Protein AF-A0A660WUE1-F1 (afdb_monomer_lite)

Structure (mmCIF, N/CA/C/O backbone):
data_AF-A0A660WUE1-F1
#
_entry.id   AF-A0A660WUE1-F1
#
loop_
_atom_site.group_PDB
_atom_site.id
_atom_site.type_symbol
_atom_site.label_atom_id
_atom_site.label_alt_id
_atom_site.label_comp_id
_atom_site.label_asym_id
_atom_site.label_entity_id
_atom_site.label_seq_id
_atom_site.pdbx_PDB_ins_code
_atom_site.Cartn_x
_atom_site.Cartn_y
_atom_site.Cartn_z
_atom_site.occupancy
_atom_site.B_iso_or_equiv
_atom_site.auth_seq_id
_atom_site.auth_comp_id
_atom_site.auth_asym_id
_atom_site.auth_atom_id
_atom_site.pdbx_PDB_model_num
ATOM 1 N N . MET A 1 1 ? 10.755 5.146 6.007 1.00 48.94 1 MET A N 1
ATOM 2 C CA . MET A 1 1 ? 9.556 5.980 5.780 1.00 48.94 1 MET A CA 1
ATOM 3 C C . MET A 1 1 ? 8.569 5.181 4.931 1.00 48.94 1 MET A C 1
ATOM 5 O O . MET A 1 1 ? 8.396 5.506 3.776 1.00 48.94 1 MET A O 1
ATOM 9 N N . ASN A 1 2 ? 7.934 4.138 5.480 1.00 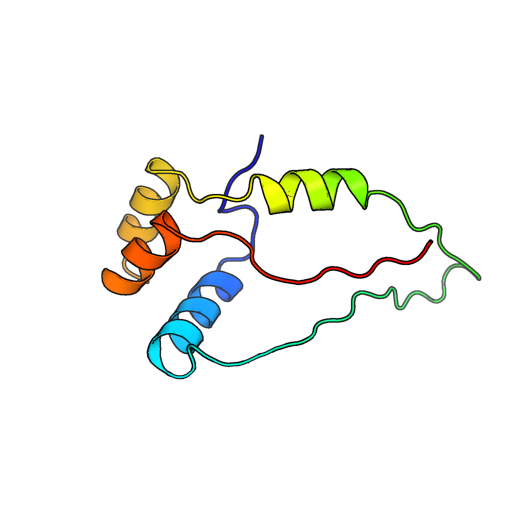67.25 2 ASN A N 1
ATOM 10 C CA . ASN A 1 2 ? 6.885 3.398 4.761 1.00 67.25 2 ASN A CA 1
ATOM 11 C C . ASN A 1 2 ? 5.582 3.579 5.532 1.00 67.25 2 ASN A C 1
ATOM 13 O O . ASN A 1 2 ? 5.537 3.274 6.729 1.00 67.25 2 ASN A O 1
ATOM 17 N N . SER A 1 3 ? 4.587 4.183 4.891 1.00 85.44 3 SER A N 1
ATOM 18 C CA . SER A 1 3 ? 3.228 4.321 5.410 1.00 85.44 3 SER A CA 1
ATOM 19 C C . SER A 1 3 ? 2.321 3.392 4.619 1.00 85.44 3 SER A C 1
ATOM 21 O O . SER A 1 3 ? 2.422 3.354 3.394 1.00 85.44 3 SER A O 1
ATOM 23 N N . GLY A 1 4 ? 1.422 2.678 5.299 1.00 88.00 4 GLY A N 1
ATOM 24 C CA . GLY A 1 4 ? 0.384 1.893 4.626 1.00 88.00 4 GLY A CA 1
ATOM 25 C C . GLY A 1 4 ? -0.626 2.763 3.869 1.00 88.00 4 GLY A C 1
ATOM 26 O O . GLY A 1 4 ? -1.392 2.252 3.065 1.00 88.00 4 GLY A O 1
ATOM 27 N N . LEU A 1 5 ? -0.613 4.080 4.109 1.00 94.31 5 LEU A N 1
ATOM 28 C CA . LEU A 1 5 ? -1.529 5.057 3.519 1.00 94.31 5 LEU A CA 1
ATOM 29 C C . LEU A 1 5 ? -0.944 5.791 2.305 1.00 94.31 5 LEU A C 1
ATOM 31 O O . LEU A 1 5 ? -1.548 6.746 1.825 1.00 94.31 5 LEU A O 1
ATOM 35 N N . SER A 1 6 ? 0.224 5.381 1.800 1.00 93.12 6 SER A N 1
ATOM 36 C CA . SER A 1 6 ? 0.772 5.880 0.530 1.00 93.12 6 SER A CA 1
ATOM 37 C C . SER A 1 6 ? 0.048 5.242 -0.660 1.00 93.12 6 SER A C 1
ATOM 39 O O . SER A 1 6 ? 0.634 4.482 -1.423 1.00 93.12 6 SER A O 1
ATOM 41 N N . LEU A 1 7 ? -1.244 5.534 -0.759 1.00 94.19 7 LEU A N 1
ATOM 42 C CA . LEU A 1 7 ? -2.189 5.016 -1.737 1.00 94.19 7 LEU A CA 1
ATOM 43 C C . LEU A 1 7 ? -3.335 6.012 -1.916 1.00 94.19 7 LEU A C 1
ATOM 45 O O . LEU A 1 7 ? -3.533 6.909 -1.091 1.00 94.19 7 LEU A O 1
ATOM 49 N N . ASP A 1 8 ? -4.125 5.826 -2.964 1.00 97.56 8 ASP A N 1
ATOM 50 C CA . ASP A 1 8 ? -5.358 6.583 -3.127 1.00 97.56 8 ASP A CA 1
ATOM 51 C C . ASP A 1 8 ? -6.498 5.929 -2.333 1.00 97.56 8 ASP A C 1
ATOM 53 O O . ASP A 1 8 ? -6.670 4.711 -2.346 1.00 97.56 8 ASP A O 1
ATOM 57 N N . LEU A 1 9 ? -7.350 6.734 -1.684 1.00 97.50 9 LEU A N 1
ATOM 58 C CA . LEU A 1 9 ? -8.453 6.238 -0.840 1.00 97.50 9 LEU A CA 1
ATOM 59 C C . LEU A 1 9 ? -9.369 5.228 -1.559 1.00 97.50 9 LEU A C 1
ATOM 61 O O . LEU A 1 9 ? -9.920 4.332 -0.916 1.00 97.50 9 LEU A O 1
ATOM 65 N N . TYR A 1 10 ? -9.529 5.355 -2.882 1.00 97.56 10 TYR A N 1
ATOM 66 C CA . TYR A 1 10 ? -10.367 4.441 -3.660 1.00 97.56 10 TYR A CA 1
ATOM 67 C C . TYR A 1 10 ? -9.851 2.992 -3.623 1.00 97.56 10 TYR A C 1
ATOM 69 O O . TYR A 1 10 ? -10.646 2.058 -3.721 1.00 97.56 10 TYR A O 1
ATOM 77 N N . GLU A 1 11 ? -8.542 2.783 -3.462 1.00 97.56 11 GLU A N 1
ATOM 78 C CA . GLU A 1 11 ? -7.950 1.445 -3.412 1.00 97.56 11 GLU A CA 1
ATOM 79 C C . GLU A 1 11 ? -8.418 0.700 -2.159 1.00 97.56 11 GLU A C 1
ATOM 81 O O . GLU A 1 11 ? -8.794 -0.470 -2.240 1.00 97.56 11 GLU A O 1
ATOM 86 N N . LEU A 1 12 ? -8.513 1.394 -1.018 1.00 97.88 12 LEU A N 1
ATOM 87 C CA . LEU A 1 12 ? -9.034 0.821 0.226 1.00 97.88 12 LEU A CA 1
ATOM 88 C C . LEU A 1 12 ? -10.545 0.587 0.176 1.00 97.88 12 LEU A C 1
ATOM 90 O O . LEU A 1 12 ? -11.018 -0.451 0.642 1.00 97.88 12 LEU A O 1
ATOM 94 N N . THR A 1 13 ? -11.318 1.514 -0.398 1.00 98.12 13 THR A N 1
ATOM 95 C CA . THR A 1 13 ? -12.774 1.322 -0.506 1.00 98.12 13 THR A CA 1
ATOM 96 C C . THR A 1 13 ? -13.117 0.162 -1.441 1.00 98.12 13 THR A C 1
ATOM 98 O O . THR A 1 13 ? -14.004 -0.633 -1.129 1.00 98.12 13 THR A O 1
ATOM 101 N N . MET A 1 14 ? -12.368 -0.017 -2.535 1.00 97.56 14 MET A N 1
ATOM 102 C CA . MET A 1 14 ? -12.476 -1.195 -3.399 1.00 97.56 14 MET A CA 1
ATOM 103 C C . MET A 1 14 ? -12.017 -2.474 -2.693 1.00 97.56 14 MET A C 1
ATOM 105 O O . MET A 1 14 ? -12.692 -3.501 -2.797 1.00 97.56 14 MET A O 1
ATOM 109 N N . ALA A 1 15 ? -10.904 -2.430 -1.956 1.00 97.25 15 ALA A N 1
ATOM 110 C CA . ALA A 1 15 ? -10.393 -3.584 -1.221 1.00 97.25 15 ALA A CA 1
ATOM 111 C C . ALA A 1 15 ? -11.414 -4.123 -0.209 1.00 97.25 15 ALA A C 1
ATOM 113 O O . ALA A 1 15 ? -11.606 -5.335 -0.149 1.00 97.25 15 ALA A O 1
ATOM 114 N N . GLN A 1 16 ? -12.143 -3.256 0.503 1.00 98.12 16 GLN A N 1
ATOM 115 C CA . GLN A 1 16 ? -13.230 -3.679 1.395 1.00 98.12 16 GLN A CA 1
ATOM 116 C C . GLN A 1 16 ? -14.347 -4.426 0.650 1.00 98.12 16 GLN A C 1
ATOM 118 O O . GLN A 1 16 ? -14.841 -5.453 1.120 1.00 98.12 16 GLN A O 1
ATOM 123 N N . VAL A 1 17 ? -14.735 -3.950 -0.538 1.00 97.75 17 VAL A N 1
ATOM 124 C CA . VAL A 1 17 ? -15.744 -4.627 -1.370 1.00 97.75 17 VAL A CA 1
ATOM 125 C C . VAL A 1 17 ? -15.253 -6.018 -1.787 1.00 97.75 17 VAL A C 1
ATOM 127 O O . VAL A 1 17 ? -15.999 -6.994 -1.682 1.00 97.75 17 VAL A O 1
ATOM 130 N N . TYR A 1 18 ? -13.994 -6.147 -2.213 1.00 97.56 18 TYR A N 1
ATOM 131 C CA . TYR A 1 18 ? -13.419 -7.450 -2.559 1.00 97.56 18 TYR A CA 1
ATOM 132 C C . TYR A 1 18 ? -13.287 -8.373 -1.350 1.00 97.56 18 TYR A C 1
ATOM 134 O O . TYR A 1 18 ? -13.639 -9.547 -1.453 1.00 97.56 18 TYR A O 1
ATOM 142 N N . PHE A 1 19 ? -12.851 -7.850 -0.206 1.00 97.19 19 PHE A N 1
ATOM 143 C CA . PHE A 1 19 ? -12.766 -8.589 1.050 1.00 97.19 19 PHE A CA 1
ATOM 144 C C . PHE A 1 19 ? -14.116 -9.216 1.423 1.00 97.19 19 PHE A C 1
ATOM 146 O O . PHE A 1 19 ? -14.182 -10.402 1.737 1.00 97.19 19 PHE A O 1
ATOM 153 N N . LYS A 1 20 ? -15.207 -8.452 1.293 1.00 97.19 20 LYS A N 1
ATOM 154 C CA . LYS A 1 20 ? -16.552 -8.886 1.693 1.00 97.19 20 LYS A CA 1
ATOM 155 C C . LYS A 1 20 ? -17.205 -9.862 0.719 1.00 97.19 20 LYS A C 1
ATOM 157 O O . LYS A 1 20 ? -17.878 -10.798 1.141 1.00 97.19 20 LYS A O 1
ATOM 162 N N . TYR A 1 21 ? -17.040 -9.641 -0.585 1.00 97.69 21 TYR A N 1
ATOM 163 C CA . TYR A 1 21 ? -17.832 -10.353 -1.596 1.00 97.69 21 TYR A CA 1
ATOM 164 C C . TYR A 1 21 ? -17.022 -11.302 -2.480 1.00 97.69 21 TYR A C 1
ATOM 166 O O . TYR A 1 21 ? -17.606 -12.145 -3.162 1.00 97.69 21 TYR A O 1
ATOM 174 N N . ARG A 1 22 ? -15.694 -11.152 -2.533 1.00 96.12 22 ARG A N 1
ATOM 175 C CA . ARG A 1 22 ? -14.818 -11.833 -3.499 1.00 96.12 22 ARG A CA 1
ATOM 176 C C . ARG A 1 22 ? -13.398 -12.131 -2.952 1.00 96.12 22 ARG A C 1
ATOM 178 O O . ARG A 1 22 ? -12.427 -11.922 -3.687 1.00 96.12 22 ARG A O 1
ATOM 185 N N . PRO A 1 23 ? -13.244 -12.671 -1.724 1.00 90.62 23 PRO A N 1
ATOM 186 C CA . PRO A 1 23 ? -11.959 -12.731 -1.006 1.00 90.62 23 PRO A CA 1
ATOM 187 C C . PRO A 1 23 ? -10.894 -13.648 -1.629 1.00 90.62 23 PRO A C 1
ATOM 189 O O . PRO A 1 23 ? -9.726 -13.567 -1.266 1.00 90.62 23 PRO A O 1
ATOM 192 N N . HIS A 1 24 ? -11.274 -14.524 -2.562 1.00 91.12 24 HIS A N 1
ATOM 193 C CA . HIS A 1 24 ? -10.369 -15.486 -3.209 1.00 91.12 24 HIS A CA 1
ATOM 194 C C . HIS A 1 24 ? -10.110 -15.166 -4.684 1.00 91.12 24 HIS A C 1
ATOM 196 O O . HIS A 1 24 ? -9.700 -16.032 -5.455 1.00 91.12 24 HIS A O 1
ATOM 202 N N . THR A 1 25 ? -10.390 -13.931 -5.101 1.00 93.75 25 THR A N 1
ATOM 203 C CA . THR A 1 25 ? -10.157 -13.515 -6.485 1.00 93.75 25 THR A CA 1
ATOM 204 C C . THR A 1 25 ? -8.667 -13.355 -6.734 1.00 93.75 25 THR A C 1
ATOM 206 O O . THR A 1 25 ? -7.994 -12.601 -6.036 1.00 93.75 25 THR A O 1
ATOM 209 N N . ILE A 1 26 ? -8.170 -14.031 -7.764 1.00 94.81 26 ILE A N 1
ATOM 210 C CA . ILE A 1 26 ? -6.820 -13.823 -8.282 1.00 94.81 26 ILE A CA 1
ATOM 211 C C . ILE A 1 26 ? -6.896 -12.737 -9.355 1.00 94.81 26 ILE A C 1
ATOM 213 O O . ILE A 1 26 ? -7.770 -12.780 -10.223 1.00 94.81 26 ILE A O 1
ATOM 217 N N . ALA A 1 27 ? -5.985 -11.772 -9.290 1.00 95.12 27 ALA A N 1
ATOM 218 C CA . ALA A 1 27 ? -5.877 -10.687 -10.254 1.00 95.12 27 ALA A CA 1
ATOM 219 C C . ALA A 1 27 ? -4.429 -10.538 -10.735 1.00 95.12 27 ALA A C 1
ATOM 221 O O . ALA A 1 27 ? -3.486 -10.852 -10.009 1.00 95.12 27 ALA A O 1
ATOM 222 N N . THR A 1 28 ? -4.270 -10.030 -11.955 1.00 97.06 28 THR A N 1
ATOM 223 C CA . THR A 1 28 ? -2.978 -9.719 -12.573 1.00 97.06 28 THR A CA 1
ATOM 224 C C . THR A 1 28 ? -3.027 -8.286 -13.089 1.00 97.06 28 THR A C 1
ATOM 226 O O . THR A 1 28 ? -4.022 -7.886 -13.694 1.00 97.06 28 THR A O 1
ATOM 229 N N . PHE A 1 29 ? -1.967 -7.521 -12.830 1.00 96.44 29 PHE A N 1
ATOM 230 C CA . PHE A 1 29 ? -1.824 -6.130 -13.251 1.00 96.44 29 PHE A CA 1
ATOM 231 C C . PHE A 1 29 ? -0.500 -5.960 -13.991 1.00 96.44 29 PHE A C 1
ATOM 233 O O . PHE A 1 29 ? 0.528 -6.426 -13.507 1.00 96.44 29 PHE A O 1
ATOM 240 N N . ASP A 1 30 ? -0.537 -5.243 -15.115 1.00 95.88 30 ASP A N 1
ATOM 241 C CA . ASP A 1 30 ? 0.644 -4.886 -15.900 1.00 95.88 30 ASP A CA 1
ATOM 242 C C . ASP A 1 30 ? 0.867 -3.373 -15.854 1.00 95.88 30 ASP A C 1
ATOM 244 O O . ASP A 1 30 ? -0.049 -2.586 -16.117 1.00 95.88 30 ASP A O 1
ATOM 248 N N . LEU A 1 31 ? 2.103 -2.962 -15.567 1.00 93.56 31 LEU A N 1
ATOM 249 C CA . LEU A 1 31 ? 2.523 -1.564 -15.588 1.00 93.56 31 LEU A CA 1
ATOM 250 C C . LEU A 1 31 ? 3.362 -1.289 -16.839 1.00 93.56 31 LEU A C 1
ATOM 252 O O . LEU A 1 31 ? 4.396 -1.913 -17.059 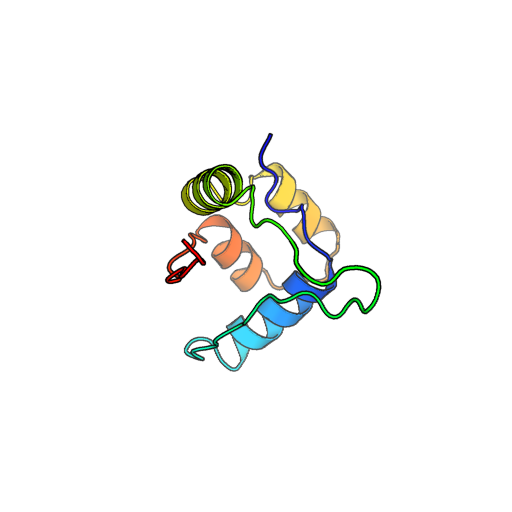1.00 93.56 31 LEU A O 1
ATOM 256 N N . PHE A 1 32 ? 2.940 -0.322 -17.652 1.00 92.12 32 PHE A N 1
ATOM 257 C CA . PHE A 1 32 ? 3.671 0.113 -18.842 1.00 92.12 32 PHE A CA 1
ATOM 258 C C . PHE A 1 32 ? 3.431 1.600 -19.123 1.00 92.12 32 PHE A C 1
ATOM 260 O O . PHE A 1 32 ? 2.438 2.193 -18.698 1.00 92.12 32 PHE A O 1
ATOM 267 N N . ILE A 1 33 ? 4.329 2.210 -19.895 1.00 91.69 33 ILE A N 1
ATOM 268 C CA . ILE A 1 33 ? 4.261 3.629 -20.260 1.00 91.69 33 ILE A CA 1
ATOM 269 C C . ILE A 1 33 ? 3.694 3.768 -21.677 1.00 91.69 33 ILE A C 1
ATOM 271 O O . ILE A 1 33 ? 4.223 3.196 -22.626 1.00 91.69 33 ILE A O 1
ATOM 275 N N . ARG A 1 34 ? 2.650 4.590 -21.848 1.00 91.50 34 ARG A N 1
ATOM 276 C CA . ARG A 1 34 ? 2.155 5.031 -23.168 1.00 91.50 34 ARG A CA 1
ATOM 277 C C . ARG A 1 34 ? 2.575 6.474 -23.419 1.00 91.50 34 ARG A C 1
ATOM 279 O O . ARG A 1 34 ? 1.813 7.397 -23.147 1.00 91.50 34 ARG A O 1
ATOM 286 N N . SER A 1 35 ? 3.791 6.683 -23.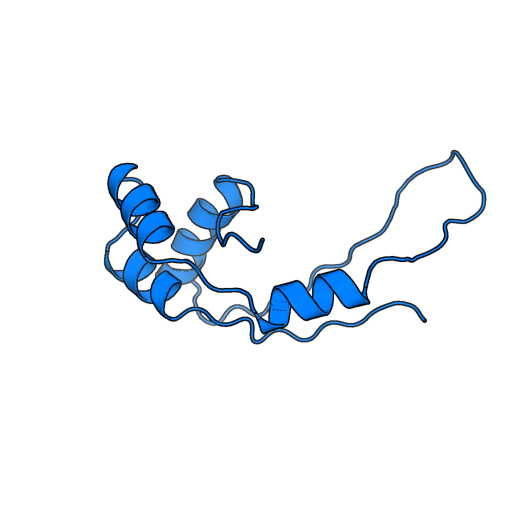920 1.00 89.50 35 SER A N 1
ATOM 287 C CA . SER A 1 35 ? 4.286 8.026 -24.236 1.00 89.50 35 SER A CA 1
ATOM 288 C C . SER A 1 35 ? 4.989 8.057 -25.591 1.00 89.50 35 SER A C 1
ATOM 290 O O . SER A 1 35 ? 5.973 7.346 -25.777 1.00 89.50 35 SER A O 1
ATOM 292 N N . PRO A 1 36 ? 4.544 8.910 -26.530 1.00 83.56 36 PRO A N 1
ATOM 293 C CA . PRO A 1 36 ? 5.155 9.006 -27.854 1.00 83.56 36 PRO A CA 1
ATOM 294 C C . PRO A 1 36 ? 6.444 9.847 -27.866 1.00 83.56 36 PRO A C 1
ATOM 296 O O . PRO A 1 36 ? 7.002 10.100 -28.928 1.00 83.56 36 PRO A O 1
ATOM 299 N N . ARG A 1 37 ? 6.906 10.357 -26.714 1.00 91.62 37 ARG A N 1
ATOM 300 C CA . ARG A 1 37 ? 7.963 11.384 -26.660 1.00 91.62 37 ARG A CA 1
ATOM 301 C C . ARG A 1 37 ? 9.374 10.852 -26.919 1.00 91.62 37 ARG A C 1
ATOM 303 O O . ARG A 1 37 ? 10.254 11.648 -27.239 1.00 91.62 37 ARG A O 1
ATOM 310 N N . ARG A 1 38 ? 9.624 9.555 -26.715 1.00 90.31 38 ARG A N 1
ATOM 311 C CA . ARG A 1 38 ? 10.950 8.928 -26.853 1.00 90.31 38 ARG A CA 1
ATOM 312 C C . ARG A 1 38 ? 10.821 7.520 -27.443 1.00 90.31 38 ARG A C 1
ATOM 314 O O . ARG A 1 38 ? 9.807 6.874 -27.195 1.00 90.31 38 ARG A O 1
ATOM 321 N N . PRO A 1 39 ? 11.843 7.033 -28.172 1.00 90.38 39 PRO A N 1
ATOM 322 C CA . PRO A 1 39 ? 11.839 5.678 -28.724 1.00 90.38 39 PRO A CA 1
ATOM 323 C C . PRO A 1 39 ? 12.008 4.581 -27.659 1.00 90.38 39 PRO A C 1
ATOM 325 O O . PRO A 1 39 ? 11.643 3.442 -27.917 1.00 90.38 39 PRO A O 1
ATOM 328 N N . PHE A 1 40 ? 12.549 4.904 -26.478 1.00 90.88 40 PHE A N 1
ATOM 329 C CA . PHE A 1 40 ? 12.694 3.974 -25.357 1.00 90.88 40 PHE A CA 1
ATOM 330 C C . PHE A 1 40 ? 12.689 4.706 -24.007 1.00 90.88 40 PHE A C 1
ATOM 332 O O . PHE A 1 40 ? 12.867 5.929 -23.939 1.00 90.88 40 PHE A O 1
ATOM 339 N N . TYR A 1 41 ? 12.513 3.925 -22.942 1.00 92.25 41 TYR A N 1
ATOM 340 C CA . TYR A 1 41 ? 12.605 4.334 -21.543 1.00 92.25 41 TYR A CA 1
ATOM 341 C C . TYR A 1 41 ? 13.499 3.346 -20.791 1.00 92.25 41 TYR A C 1
ATOM 343 O O . TYR A 1 41 ? 13.584 2.183 -21.175 1.00 92.25 41 TYR A O 1
ATOM 351 N N . VAL A 1 42 ? 14.171 3.818 -19.744 1.00 91.50 42 VAL A N 1
ATOM 352 C CA . VAL A 1 42 ? 14.970 2.972 -18.850 1.00 91.50 42 VAL A CA 1
ATOM 353 C C . VAL A 1 42 ? 14.096 2.604 -17.657 1.00 91.50 42 VAL A C 1
ATOM 355 O O . VAL A 1 42 ? 13.514 3.497 -17.041 1.00 91.50 42 VAL A O 1
ATOM 358 N N . ALA A 1 43 ? 13.991 1.312 -17.354 1.00 92.12 43 ALA A N 1
ATOM 359 C CA . ALA A 1 43 ? 13.370 0.845 -16.124 1.00 92.12 43 ALA A CA 1
ATOM 360 C 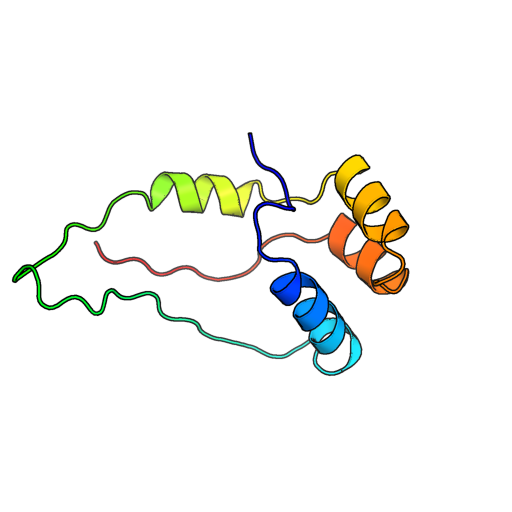C . ALA A 1 43 ? 14.373 0.983 -14.970 1.00 92.12 43 ALA A C 1
ATOM 362 O O . ALA A 1 43 ? 15.512 0.536 -15.071 1.00 92.12 43 ALA A O 1
ATOM 363 N N . CYS A 1 44 ? 13.963 1.639 -13.890 1.00 92.88 44 CYS A N 1
ATOM 364 C CA . CYS A 1 44 ? 14.738 1.777 -12.663 1.00 92.88 44 CYS A CA 1
ATOM 365 C C . CYS A 1 44 ? 13.785 1.911 -11.467 1.00 92.88 44 CYS A C 1
ATOM 367 O O . CYS A 1 44 ? 12.629 2.298 -11.645 1.00 92.88 44 CYS A O 1
ATOM 369 N N . GLY A 1 45 ? 14.265 1.589 -10.263 1.00 91.19 45 GLY A N 1
ATOM 370 C CA . GLY A 1 45 ? 13.479 1.706 -9.029 1.00 91.19 45 GLY A CA 1
ATOM 371 C C . GLY A 1 45 ? 12.829 0.408 -8.531 1.00 91.19 45 GLY A C 1
ATOM 372 O O . GLY A 1 45 ? 11.963 0.462 -7.662 1.00 91.19 45 GLY A O 1
ATOM 373 N N . ILE A 1 46 ? 13.164 -0.754 -9.114 1.00 92.62 46 ILE A N 1
ATOM 374 C CA . ILE A 1 46 ? 12.534 -2.027 -8.724 1.00 92.62 46 ILE A CA 1
ATOM 375 C C . ILE A 1 46 ? 12.956 -2.473 -7.320 1.00 92.62 46 ILE A C 1
ATOM 377 O O . ILE A 1 46 ? 12.128 -3.001 -6.585 1.00 92.62 46 ILE A O 1
ATOM 381 N N . GLU A 1 47 ? 14.207 -2.228 -6.928 1.00 92.75 47 GLU A N 1
ATOM 382 C CA . GLU A 1 47 ? 14.742 -2.613 -5.618 1.00 92.75 47 GLU A CA 1
ATOM 383 C C . GLU A 1 47 ? 13.988 -1.901 -4.489 1.00 92.75 47 GLU A C 1
ATOM 385 O O . GLU A 1 47 ? 13.471 -2.550 -3.583 1.00 92.75 47 GLU A O 1
ATOM 390 N N . GLU A 1 48 ? 13.782 -0.588 -4.610 1.00 92.31 48 GLU A N 1
ATOM 391 C CA . GLU A 1 48 ? 13.045 0.204 -3.625 1.00 92.31 48 GLU A CA 1
ATOM 392 C C . GLU A 1 48 ? 11.574 -0.224 -3.507 1.00 92.31 48 GLU A C 1
ATOM 394 O O . GLU A 1 48 ? 10.988 -0.175 -2.421 1.00 92.31 48 GLU A O 1
ATOM 399 N N . VAL A 1 49 ? 10.963 -0.656 -4.616 1.00 92.19 49 VAL A N 1
ATOM 400 C CA . VAL A 1 49 ? 9.597 -1.200 -4.614 1.00 92.19 49 VAL A CA 1
ATOM 401 C C . VAL A 1 49 ? 9.551 -2.548 -3.896 1.00 92.19 49 VAL A C 1
ATOM 403 O O . VAL A 1 49 ? 8.629 -2.781 -3.113 1.00 92.19 49 VAL A O 1
ATOM 406 N N . LEU A 1 50 ? 10.527 -3.430 -4.126 1.00 93.31 50 LEU A N 1
ATOM 407 C CA . LEU A 1 50 ? 10.597 -4.728 -3.451 1.00 93.31 50 LEU A CA 1
ATOM 408 C C . LEU A 1 50 ? 10.812 -4.556 -1.941 1.00 93.31 50 LEU A C 1
ATOM 410 O O . LEU A 1 50 ? 10.037 -5.113 -1.161 1.00 93.31 50 LEU A O 1
ATOM 414 N N . ASP A 1 51 ? 11.741 -3.690 -1.532 1.00 93.44 51 ASP A N 1
ATOM 415 C CA . ASP A 1 51 ? 11.965 -3.332 -0.124 1.00 93.44 51 ASP A CA 1
ATOM 416 C C . ASP A 1 51 ? 10.688 -2.791 0.540 1.00 93.44 51 ASP A C 1
ATOM 418 O O . ASP A 1 51 ? 10.354 -3.120 1.688 1.00 93.44 51 ASP A O 1
ATOM 422 N N . PHE A 1 52 ? 9.933 -1.958 -0.185 1.00 93.31 52 PHE A N 1
ATOM 423 C CA . PHE A 1 52 ? 8.649 -1.450 0.284 1.00 93.31 52 PHE A CA 1
ATOM 424 C C . PHE A 1 52 ? 7.629 -2.575 0.492 1.00 93.31 52 PHE A C 1
ATOM 426 O O . PHE A 1 52 ? 7.003 -2.629 1.555 1.00 93.31 52 PHE A O 1
ATOM 433 N N . LEU A 1 53 ? 7.469 -3.472 -0.485 1.00 93.88 53 LEU A N 1
ATOM 434 C CA . LEU A 1 53 ? 6.488 -4.561 -0.445 1.00 93.88 53 LEU A CA 1
ATOM 435 C C . LEU A 1 53 ? 6.791 -5.586 0.656 1.00 93.88 53 LEU A C 1
ATOM 437 O O . LEU A 1 53 ? 5.872 -6.012 1.363 1.00 93.88 53 LEU A O 1
ATOM 441 N N . GLU A 1 54 ? 8.061 -5.946 0.856 1.00 93.25 54 GLU A N 1
ATOM 442 C CA . GLU A 1 54 ? 8.480 -6.882 1.909 1.00 93.25 54 GLU A CA 1
ATOM 443 C C . GLU A 1 54 ? 8.126 -6.358 3.311 1.00 93.25 54 GLU A C 1
ATOM 445 O O . GLU A 1 54 ? 7.587 -7.082 4.167 1.00 93.25 54 GLU A O 1
ATOM 450 N N . GLY A 1 55 ? 8.366 -5.062 3.526 1.00 92.38 55 GLY A N 1
ATOM 451 C CA . GLY A 1 55 ? 8.091 -4.360 4.777 1.00 92.38 55 GLY A CA 1
ATOM 452 C C . GLY A 1 55 ? 6.669 -3.811 4.920 1.00 92.38 55 GLY A C 1
ATOM 453 O O . GLY A 1 55 ? 6.350 -3.255 5.974 1.00 92.38 55 GLY A O 1
ATOM 454 N N . PHE A 1 56 ? 5.813 -3.932 3.900 1.00 94.50 56 PHE A N 1
ATOM 455 C CA . PHE A 1 56 ? 4.527 -3.233 3.852 1.00 94.50 56 PHE A CA 1
ATOM 456 C C . PHE A 1 56 ? 3.578 -3.671 4.970 1.00 94.50 56 PHE A C 1
ATOM 458 O O . PHE A 1 56 ? 3.131 -4.820 5.003 1.00 94.50 56 PHE A O 1
ATOM 465 N N . ARG A 1 57 ? 3.232 -2.755 5.878 1.00 95.50 57 ARG A N 1
ATOM 466 C CA . ARG A 1 57 ? 2.254 -2.959 6.957 1.00 95.50 57 ARG A CA 1
ATOM 467 C C . ARG A 1 57 ? 1.521 -1.655 7.248 1.00 95.50 57 ARG A C 1
ATOM 469 O O . ARG A 1 57 ? 2.137 -0.590 7.213 1.00 95.50 57 ARG A O 1
ATOM 476 N N . PHE A 1 58 ? 0.253 -1.763 7.633 1.00 96.44 58 PHE A N 1
ATOM 477 C CA . PHE A 1 58 ? -0.473 -0.659 8.255 1.00 96.44 58 PHE A CA 1
ATOM 478 C C . PHE A 1 58 ? -0.049 -0.522 9.716 1.00 96.44 58 PHE A C 1
ATOM 480 O O . PHE A 1 58 ? -0.024 -1.499 10.468 1.00 96.44 58 PHE A O 1
ATOM 487 N N . LYS A 1 59 ? 0.306 0.693 10.125 1.00 95.94 59 LYS A N 1
ATOM 488 C CA . LYS A 1 59 ? 0.645 1.006 11.518 1.00 95.94 59 LYS A CA 1
ATOM 489 C C . LYS A 1 59 ? -0.621 1.230 12.330 1.00 95.94 59 LYS A C 1
ATOM 491 O O . LYS A 1 59 ? -1.634 1.662 11.799 1.00 95.94 59 LYS A O 1
ATOM 496 N N . GLU A 1 60 ? -0.528 1.051 13.641 1.00 96.75 60 GLU A N 1
ATOM 497 C CA . GLU A 1 60 ? -1.648 1.260 14.568 1.00 96.75 60 GLU A CA 1
ATOM 498 C C . GLU A 1 60 ? -2.319 2.634 14.393 1.00 96.75 60 GLU A C 1
ATOM 500 O O . GLU A 1 60 ? -3.515 2.701 14.140 1.00 96.75 60 GLU A O 1
ATOM 505 N N . LYS A 1 61 ? -1.531 3.716 14.350 1.00 97.31 61 LYS A N 1
ATOM 506 C CA . LYS A 1 61 ? -2.040 5.079 14.096 1.00 97.31 61 LYS A CA 1
ATOM 507 C C . LYS A 1 61 ? -2.729 5.252 12.739 1.00 97.31 61 LYS A C 1
ATOM 509 O O . LYS A 1 61 ? -3.577 6.123 12.581 1.00 97.31 61 LYS A O 1
ATOM 514 N N . GLU A 1 62 ? -2.327 4.475 11.736 1.00 97.62 62 GLU A N 1
ATOM 515 C CA . GLU A 1 62 ? -2.948 4.506 10.408 1.00 97.62 62 GLU A CA 1
ATOM 516 C C . GLU A 1 62 ? -4.302 3.790 10.444 1.00 97.62 62 GLU A C 1
ATOM 518 O O . GLU A 1 62 ? -5.253 4.261 9.831 1.00 97.62 62 GLU A O 1
ATOM 523 N N . ILE A 1 63 ? -4.415 2.708 11.219 1.00 98.19 63 ILE A N 1
ATOM 524 C CA . ILE A 1 63 ? -5.684 2.016 11.455 1.00 98.19 63 ILE A CA 1
ATOM 525 C C . ILE A 1 63 ? -6.652 2.894 12.252 1.00 98.19 63 ILE A C 1
ATOM 527 O O . ILE A 1 63 ? -7.798 3.033 11.839 1.00 98.19 63 ILE A O 1
ATOM 531 N N . GLU A 1 64 ? -6.190 3.548 13.322 1.00 98.19 64 GLU A N 1
ATOM 532 C CA . GLU A 1 64 ? -6.989 4.522 14.090 1.00 98.19 64 GLU A CA 1
ATOM 533 C C . GLU A 1 64 ? -7.513 5.652 13.189 1.00 98.19 64 GLU A C 1
ATOM 535 O O . GLU A 1 64 ? -8.670 6.067 13.280 1.00 98.19 64 GLU A O 1
ATOM 540 N N . TYR A 1 65 ? -6.670 6.140 12.272 1.00 98.06 65 TYR A N 1
ATOM 541 C CA . TYR A 1 65 ? -7.087 7.125 11.281 1.00 98.06 65 TYR A CA 1
ATOM 542 C C . TYR A 1 65 ? -8.185 6.576 10.363 1.00 98.06 65 TYR A C 1
ATOM 544 O O . TYR A 1 65 ? -9.208 7.240 10.199 1.00 98.06 65 TYR A O 1
ATOM 552 N N . LEU A 1 66 ? -8.019 5.375 9.800 1.00 98.12 66 LEU A N 1
ATOM 553 C CA . LEU A 1 66 ? -9.030 4.761 8.930 1.00 98.12 66 LEU A CA 1
ATOM 554 C C . LEU A 1 66 ? -10.357 4.514 9.666 1.00 98.12 66 LEU A C 1
ATOM 556 O O . LEU A 1 66 ? -11.418 4.788 9.105 1.00 98.12 66 LEU A O 1
ATOM 560 N N . GLU A 1 67 ? -10.308 4.078 10.925 1.00 98.31 67 GLU A N 1
ATOM 561 C CA . GLU A 1 67 ? -11.481 3.929 11.796 1.00 98.31 67 GLU A CA 1
ATOM 562 C C . GLU A 1 67 ? -12.210 5.270 11.982 1.00 98.31 67 GLU A C 1
ATOM 564 O O . GLU A 1 67 ? -13.434 5.357 11.837 1.00 98.31 67 GLU A O 1
ATOM 569 N N . SER A 1 68 ? -11.458 6.357 12.199 1.00 98.38 68 SER A N 1
ATOM 570 C CA . SER A 1 68 ? -12.022 7.702 12.383 1.00 98.38 68 SER A CA 1
ATOM 571 C C . SER A 1 68 ? -12.811 8.217 11.172 1.00 98.38 68 SER A C 1
ATOM 573 O O . SER A 1 68 ? -13.715 9.041 11.338 1.00 98.38 68 SER A O 1
ATOM 575 N N . LEU A 1 69 ? -12.521 7.710 9.966 1.00 97.94 69 LEU A N 1
ATOM 576 C CA . LEU A 1 69 ? -13.236 8.080 8.741 1.00 97.94 69 LEU A CA 1
ATOM 577 C C . LEU A 1 69 ? -14.661 7.514 8.695 1.00 97.94 69 LEU A C 1
ATOM 579 O O . LEU A 1 69 ? -15.485 8.035 7.944 1.00 97.94 69 LEU A O 1
ATOM 583 N N . ARG A 1 70 ? -14.965 6.467 9.479 1.00 97.88 70 ARG A N 1
ATOM 584 C CA . ARG A 1 70 ? -16.265 5.764 9.483 1.00 97.88 70 ARG A CA 1
ATOM 585 C C . ARG A 1 70 ? -16.694 5.253 8.099 1.00 97.88 70 ARG A C 1
ATOM 587 O O . ARG A 1 70 ? -17.882 5.195 7.791 1.00 97.88 70 ARG A O 1
ATOM 594 N N . LEU A 1 71 ? -15.715 4.913 7.260 1.00 98.06 71 LEU A N 1
ATOM 595 C CA . LEU A 1 71 ? -15.922 4.358 5.917 1.00 98.06 71 LEU A CA 1
ATOM 596 C C . LEU A 1 71 ? -15.728 2.836 5.866 1.00 98.06 71 LEU A C 1
ATOM 598 O O . LEU A 1 71 ? -16.118 2.205 4.881 1.00 98.06 71 LEU A O 1
ATOM 602 N N . PHE A 1 72 ? -15.103 2.261 6.894 1.00 98.50 72 PHE A N 1
ATOM 603 C CA . PHE A 1 72 ? -14.635 0.882 6.897 1.00 98.50 72 PHE A CA 1
ATOM 604 C C . PHE A 1 72 ? -15.299 0.058 8.001 1.00 98.50 72 PHE A C 1
ATOM 606 O O . PHE A 1 72 ? -15.519 0.571 9.096 1.00 98.50 72 PHE A O 1
ATOM 613 N N . ASP A 1 73 ? -15.607 -1.200 7.692 1.00 98.50 73 ASP A N 1
ATOM 614 C CA . ASP A 1 73 ? -16.151 -2.185 8.626 1.00 98.50 73 ASP A CA 1
ATOM 615 C C . ASP A 1 73 ? -15.020 -2.699 9.552 1.00 98.50 73 ASP A C 1
ATOM 617 O O . ASP A 1 73 ? -13.861 -2.826 9.138 1.00 98.50 73 ASP A O 1
ATOM 621 N N . ASP A 1 74 ? -15.346 -3.018 10.809 1.00 98.25 74 ASP A N 1
ATOM 622 C CA . ASP A 1 74 ? -14.362 -3.423 11.830 1.00 98.25 74 ASP A CA 1
ATOM 623 C C . ASP A 1 74 ? -13.557 -4.674 11.434 1.00 98.25 74 ASP A C 1
ATOM 625 O O . ASP A 1 74 ? -12.366 -4.794 11.736 1.00 98.25 74 ASP A O 1
ATOM 629 N N . ASP A 1 75 ? -14.195 -5.616 10.738 1.00 98.25 75 ASP A N 1
ATOM 630 C CA . ASP A 1 75 ? -13.564 -6.849 10.263 1.00 98.25 75 ASP A CA 1
ATOM 631 C C . ASP A 1 75 ? -12.535 -6.584 9.155 1.00 98.25 75 ASP A C 1
ATOM 633 O O . ASP A 1 75 ? -11.467 -7.205 9.136 1.00 98.25 75 ASP A O 1
ATOM 637 N N . PHE A 1 76 ? -12.804 -5.614 8.280 1.00 98.44 76 PHE A N 1
ATOM 638 C CA . PHE A 1 76 ? -11.856 -5.153 7.276 1.00 98.44 76 PHE A CA 1
ATOM 639 C C . PHE A 1 76 ? -10.667 -4.426 7.918 1.00 98.44 76 PHE A C 1
ATOM 641 O O . PHE A 1 76 ? -9.520 -4.687 7.552 1.00 98.44 76 PHE A O 1
ATOM 648 N N . LEU A 1 77 ? -10.897 -3.577 8.925 1.00 98.50 77 LEU A N 1
ATOM 649 C CA . LEU A 1 77 ? -9.807 -2.928 9.668 1.00 98.50 77 LEU A CA 1
ATOM 650 C C . LEU A 1 77 ? -8.916 -3.952 10.390 1.00 98.50 77 LEU A C 1
ATOM 652 O O . LEU A 1 77 ? -7.688 -3.833 10.382 1.00 98.50 77 LEU A O 1
ATOM 656 N N . GLU A 1 78 ? -9.508 -4.998 10.968 1.00 98.31 78 GLU A N 1
ATOM 657 C CA . GLU A 1 78 ? -8.764 -6.099 11.587 1.00 98.31 78 GLU A CA 1
ATOM 658 C C . GLU A 1 78 ? -7.968 -6.922 10.560 1.00 98.31 78 GLU A C 1
ATOM 660 O O . GLU A 1 78 ? -6.853 -7.373 10.845 1.00 98.31 78 GLU A O 1
ATOM 665 N N . TYR A 1 79 ? -8.497 -7.078 9.344 1.00 97.62 79 TYR A N 1
ATOM 666 C CA . TYR A 1 79 ? -7.759 -7.651 8.219 1.00 97.62 79 TYR A CA 1
ATOM 667 C C . TYR A 1 79 ? -6.540 -6.793 7.843 1.00 97.62 79 TYR A C 1
ATOM 669 O O . TYR A 1 79 ? -5.433 -7.331 7.738 1.00 97.62 79 TYR A O 1
ATOM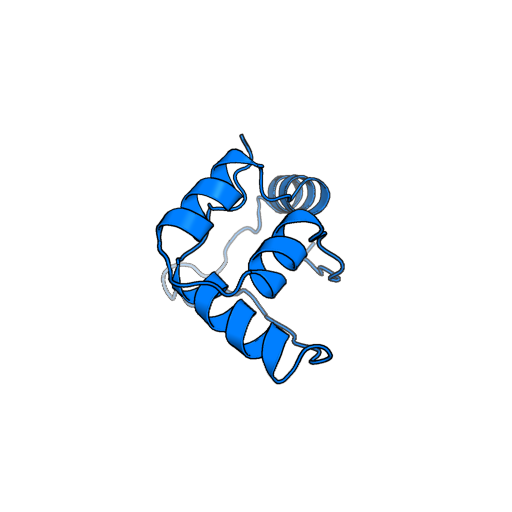 677 N N . LEU A 1 80 ? -6.694 -5.467 7.721 1.00 97.56 80 LEU A N 1
ATOM 678 C CA . LEU A 1 80 ? -5.593 -4.555 7.376 1.00 97.56 80 LEU A CA 1
ATOM 679 C C . LEU A 1 80 ? -4.444 -4.600 8.397 1.00 97.56 80 LEU A C 1
ATOM 681 O O . LEU A 1 80 ? -3.278 -4.603 7.998 1.00 97.56 80 LEU A O 1
ATOM 685 N N . LYS A 1 81 ? -4.735 -4.732 9.701 1.00 97.19 81 LYS A N 1
ATOM 686 C CA . LYS A 1 81 ? -3.705 -4.890 10.755 1.00 97.19 81 LYS A CA 1
ATOM 687 C C . LYS A 1 81 ? -2.788 -6.096 10.532 1.00 97.19 81 LYS A C 1
ATOM 689 O O . LYS A 1 81 ? -1.618 -6.070 10.909 1.00 97.19 81 LYS A O 1
ATOM 694 N N . LYS A 1 82 ? -3.326 -7.176 9.960 1.00 96.56 82 LYS A N 1
ATOM 695 C CA . LYS A 1 82 ? -2.614 -8.448 9.740 1.00 96.56 82 LYS A CA 1
ATOM 696 C C . LYS A 1 82 ? -2.106 -8.600 8.312 1.00 96.56 82 LYS A C 1
ATOM 698 O O . LYS A 1 82 ? -1.419 -9.582 8.020 1.00 96.56 82 LYS A O 1
ATOM 703 N N . PHE A 1 83 ? -2.439 -7.655 7.437 1.00 95.38 83 PHE A 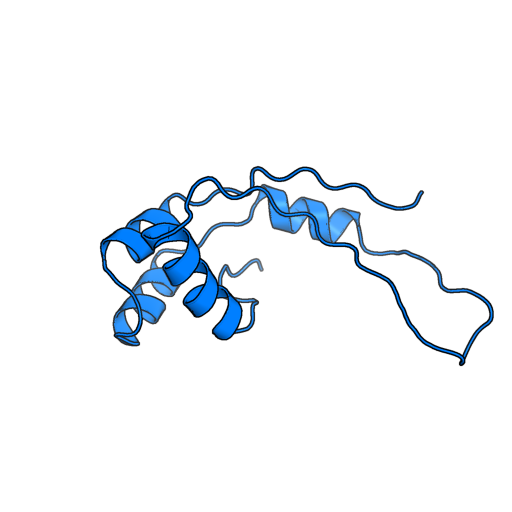N 1
ATOM 704 C CA . PHE A 1 83 ? -2.118 -7.727 6.027 1.00 95.38 83 PHE A CA 1
ATOM 705 C C . PHE A 1 83 ? -0.609 -7.845 5.803 1.00 95.38 83 PHE A C 1
ATOM 707 O O . PHE A 1 83 ? 0.202 -7.113 6.377 1.00 95.38 83 PHE A O 1
ATOM 714 N N . LYS A 1 84 ? -0.241 -8.777 4.926 1.00 94.38 84 LYS A N 1
ATOM 715 C CA . LYS A 1 84 ? 1.102 -8.913 4.371 1.00 94.38 84 LYS A CA 1
ATOM 716 C C . LYS A 1 84 ? 0.964 -9.134 2.877 1.00 94.38 84 LYS A C 1
ATOM 718 O O . LYS A 1 84 ? 0.099 -9.902 2.459 1.00 94.38 84 LYS A O 1
ATOM 723 N N . PHE A 1 85 ? 1.829 -8.500 2.095 1.00 94.69 85 PHE A N 1
ATOM 724 C CA . PHE A 1 85 ? 1.896 -8.772 0.669 1.00 94.69 85 PHE A CA 1
ATOM 725 C C . PHE A 1 85 ? 2.269 -10.247 0.436 1.00 94.69 85 PHE A C 1
ATOM 727 O O . PHE A 1 85 ? 3.211 -10.756 1.040 1.00 94.69 85 PHE A O 1
ATOM 734 N N . GLN A 1 86 ? 1.492 -10.934 -0.403 1.00 94.19 86 GLN A N 1
ATOM 735 C CA . GLN A 1 86 ? 1.686 -12.344 -0.779 1.00 94.19 86 GLN A CA 1
ATOM 736 C C . GLN A 1 86 ? 1.712 -12.533 -2.305 1.00 94.19 86 GLN A C 1
ATOM 738 O O . GLN A 1 86 ? 1.644 -13.658 -2.795 1.00 94.19 86 GLN A O 1
ATOM 743 N N . GLY A 1 87 ? 1.752 -11.434 -3.064 1.00 94.25 87 GLY A N 1
ATOM 744 C CA . GLY A 1 87 ? 1.751 -11.477 -4.521 1.00 94.25 87 GLY A CA 1
ATOM 745 C C . GLY A 1 87 ? 3.099 -11.903 -5.097 1.00 94.25 87 GLY A C 1
ATOM 746 O O . GLY A 1 87 ? 4.126 -11.898 -4.420 1.00 94.25 87 GLY A O 1
ATOM 747 N N . THR A 1 88 ? 3.091 -12.243 -6.383 1.00 95.94 88 THR A N 1
ATOM 748 C CA . THR A 1 88 ? 4.304 -12.481 -7.169 1.00 95.94 88 THR A CA 1
ATOM 749 C C . THR A 1 88 ? 4.554 -11.278 -8.067 1.00 95.94 88 THR A C 1
ATOM 751 O O . THR A 1 88 ? 3.630 -10.801 -8.724 1.00 95.94 88 THR A O 1
ATOM 754 N N . VAL A 1 89 ? 5.795 -10.795 -8.095 1.00 95.50 89 VAL A N 1
ATOM 755 C CA . VAL A 1 89 ? 6.212 -9.657 -8.919 1.00 95.50 89 VAL A CA 1
ATOM 756 C C . VAL A 1 89 ? 7.174 -10.155 -9.989 1.00 95.50 89 VAL A C 1
ATOM 758 O O . VAL A 1 89 ? 8.139 -10.851 -9.685 1.00 95.50 89 VAL A O 1
ATOM 761 N N . PHE A 1 90 ? 6.906 -9.777 -11.236 1.00 94.31 90 PHE A N 1
ATOM 762 C CA . PHE A 1 90 ? 7.824 -9.933 -12.358 1.00 94.31 90 PHE A CA 1
ATOM 763 C C . PHE A 1 90 ? 8.270 -8.537 -12.797 1.00 94.31 90 PHE A C 1
ATOM 765 O O . PHE A 1 90 ? 7.454 -7.617 -12.837 1.00 94.31 90 PHE A O 1
ATOM 772 N N . SER A 1 91 ? 9.550 -8.378 -13.120 1.00 91.81 91 SER A N 1
ATOM 773 C CA . SER A 1 91 ? 10.111 -7.127 -13.636 1.00 91.81 91 SER A CA 1
ATOM 774 C C . SER A 1 91 ? 10.853 -7.391 -14.936 1.00 91.81 91 SER A C 1
ATOM 776 O O . SER A 1 91 ? 11.303 -8.508 -15.189 1.00 91.81 91 SER A O 1
ATOM 778 N N . VAL A 1 92 ? 10.978 -6.344 -15.748 1.00 86.31 92 VAL A N 1
ATOM 779 C CA . VAL A 1 92 ? 11.943 -6.317 -16.848 1.00 86.31 92 VAL A CA 1
ATOM 780 C C . VAL A 1 92 ? 13.364 -6.314 -16.277 1.00 86.31 92 VAL A C 1
ATOM 782 O O . VAL A 1 92 ? 13.589 -5.736 -15.209 1.00 86.31 92 VAL A O 1
ATOM 785 N N . GLU A 1 93 ? 14.268 -7.001 -16.972 1.00 60.66 93 GLU A N 1
ATOM 786 C CA . GLU A 1 93 ? 15.706 -7.085 -16.675 1.00 60.66 93 GLU A CA 1
ATOM 787 C C . GLU A 1 93 ? 16.467 -5.870 -17.224 1.00 60.66 93 GLU A C 1
ATOM 789 O O . GLU A 1 93 ? 16.125 -5.412 -18.344 1.00 60.66 93 GLU A O 1
#

Radius of gyration: 16.13 Å; chains: 1; bounding box: 34×27×43 Å

pLDDT: mean 93.71, std 7.23, range [48.94, 98.5]

Foldseek 3Di:
DAALPPDDPVVLLVVQVCVPPPVPDDDDDDDDDDDPPDPDDDDDDVVVVVVNQQPRAHDPVNLVVVVVVVSHDPVSSVCRRVDHDPDDDDDDD

Sequence (93 aa):
MNSGLSLDLYELTMAQVYFKYRPHTIATFDLFIRSPRRPFYVACGIEEVLDFLEGFRFKEKEIEYLESLRLFDDDFLEYLKKFKFQGTVFSVE

Secondary structure (DSSP, 8-state):
---TT-S-HHHHHHHHHHHHH-TT-----------TT-S------HHHHHHHHHH----HHHHHHHHHTT-S-HHHHHHHHH-----------